Protein AF-A0A6A6H9D7-F1 (afdb_monomer_lite)

InterPro domains:
  IPR007858 Dpy-30 motif [PF05186] (43-81)
  IPR049629 DPY30/SDC1, dimerization/docking domain [cd22965] (44-84)

pLDDT: mean 76.57, std 20.03, range [40.12, 98.0]

Organism: Viridothelium virens (NCBI:txid1048519)

Radius of gyration: 25.79 Å; chains: 1; bounding box: 48×60×54 Å

Foldseek 3Di:
DDDDDDDDDDDDDDDDPPDDDPPDPDDDDDDDPPDPQDPQHDPVSVVCVVPPVVQLVVLVVVCVVPVDPCSVVSSVVSVVVVVCVVVVD

Secondary structure (DSSP, 8-state):
------------PPP----------------PPPPS--TT-SHHHHHHHHHTHHHHHHHHHHHHHH--SSHHHHHHHHHHHHHHHHHT-

Structure (mmCIF, N/CA/C/O backbone):
data_AF-A0A6A6H9D7-F1
#
_entry.id   AF-A0A6A6H9D7-F1
#
loop_
_atom_site.group_PDB
_atom_site.id
_atom_site.type_symbol
_atom_site.label_atom_id
_atom_site.label_alt_id
_atom_site.label_comp_id
_atom_site.label_asym_id
_atom_site.label_entity_id
_atom_site.label_seq_id
_atom_site.pdbx_PDB_ins_code
_atom_site.Cartn_x
_atom_site.Cartn_y
_atom_site.Cartn_z
_atom_site.occupancy
_atom_site.B_iso_or_equiv
_atom_site.auth_seq_id
_atom_site.auth_comp_id
_atom_site.auth_asym_id
_atom_site.auth_atom_id
_atom_site.pdbx_PDB_model_num
ATOM 1 N N . MET A 1 1 ? -33.440 -44.040 -32.313 1.00 40.12 1 MET A N 1
ATOM 2 C CA . MET A 1 1 ? -32.091 -44.290 -32.868 1.00 40.12 1 MET A CA 1
ATOM 3 C C . MET A 1 1 ? -32.021 -43.490 -34.171 1.00 40.12 1 MET A C 1
ATOM 5 O O . MET A 1 1 ? -32.733 -43.844 -35.091 1.00 40.12 1 MET A O 1
ATOM 9 N N . VAL A 1 2 ? -31.660 -42.206 -34.084 1.00 43.81 2 VAL A N 1
ATOM 10 C CA . VAL A 1 2 ? -30.385 -41.585 -34.527 1.00 43.81 2 VAL A CA 1
ATOM 11 C C . VAL A 1 2 ? -30.265 -41.378 -36.050 1.00 43.81 2 VAL A C 1
ATOM 13 O O . VAL A 1 2 ? -30.178 -42.354 -36.781 1.00 43.81 2 VAL A O 1
ATOM 16 N N . ALA A 1 3 ? -30.260 -40.105 -36.492 1.00 46.94 3 ALA A N 1
ATOM 17 C CA . ALA A 1 3 ? -29.248 -39.455 -37.357 1.00 46.94 3 ALA A CA 1
ATOM 18 C C . ALA A 1 3 ? -29.771 -38.131 -37.992 1.00 46.94 3 ALA A C 1
ATOM 20 O O . ALA A 1 3 ? -30.840 -38.107 -38.591 1.00 46.94 3 ALA A O 1
ATOM 21 N N . SER A 1 4 ? -28.997 -37.049 -37.810 1.00 47.78 4 SER A N 1
ATOM 22 C CA . SER A 1 4 ? -29.137 -35.629 -38.240 1.00 47.78 4 SER A CA 1
ATOM 23 C C . SER A 1 4 ? -28.888 -35.401 -39.764 1.00 47.78 4 SER A C 1
ATOM 25 O O . SER A 1 4 ? -28.840 -36.408 -40.466 1.00 47.78 4 SER A O 1
ATOM 27 N N . PRO A 1 5 ? -28.567 -34.188 -40.321 1.00 51.22 5 PRO A N 1
ATOM 28 C CA . PRO A 1 5 ? -28.614 -32.777 -39.848 1.00 51.22 5 PRO A CA 1
ATOM 29 C C . PRO A 1 5 ? -29.093 -31.709 -40.898 1.00 51.22 5 PRO A C 1
ATOM 31 O O . PRO A 1 5 ? -29.300 -32.008 -42.067 1.00 51.22 5 PRO A O 1
ATOM 34 N N . ALA A 1 6 ? -29.116 -30.438 -40.445 1.00 47.72 6 ALA A N 1
ATOM 35 C CA . ALA A 1 6 ? -28.881 -29.161 -41.163 1.00 47.72 6 ALA A CA 1
ATOM 36 C C . ALA A 1 6 ? -30.083 -28.271 -41.563 1.00 47.72 6 ALA A C 1
ATOM 38 O O . ALA A 1 6 ? -30.851 -28.589 -42.465 1.00 47.72 6 ALA A O 1
ATOM 39 N N . PRO A 1 7 ? -30.117 -27.044 -41.010 1.00 54.94 7 PRO A N 1
ATOM 40 C CA . PRO A 1 7 ? -30.442 -25.845 -41.772 1.00 54.94 7 PRO A CA 1
ATOM 41 C C . PRO A 1 7 ? -29.218 -24.920 -41.886 1.00 54.94 7 PRO A C 1
ATOM 43 O O . PRO A 1 7 ? -28.527 -24.634 -40.908 1.00 54.94 7 PRO A O 1
ATOM 46 N N . SER A 1 8 ? -28.953 -24.443 -43.101 1.00 54.38 8 SER A N 1
ATOM 47 C CA . SER A 1 8 ? -27.961 -23.410 -43.400 1.00 54.38 8 SER A CA 1
ATOM 48 C C . SER A 1 8 ? -28.417 -22.046 -42.872 1.00 54.38 8 SER A C 1
ATOM 50 O O . SER A 1 8 ? -29.530 -21.617 -43.168 1.00 54.38 8 SER A O 1
ATOM 52 N N . GLN A 1 9 ? -27.538 -21.316 -42.181 1.00 61.19 9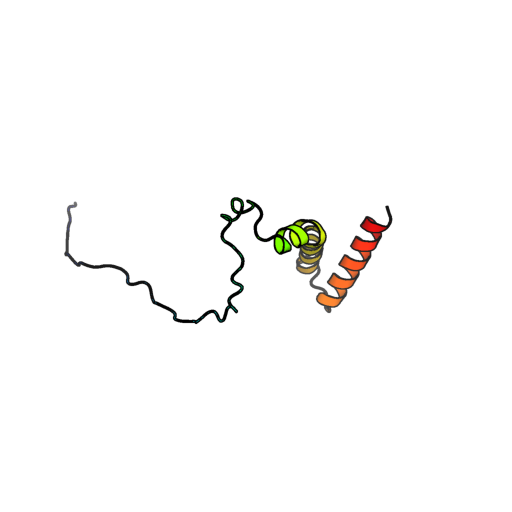 GLN A N 1
ATOM 53 C CA . GLN A 1 9 ? -27.619 -19.855 -42.130 1.00 61.19 9 GLN A CA 1
ATOM 54 C C . GLN A 1 9 ? -26.205 -19.233 -42.137 1.00 61.19 9 GLN A C 1
ATOM 56 O O . GLN A 1 9 ? -25.349 -19.671 -41.366 1.00 61.19 9 GLN A O 1
ATOM 61 N N . PRO A 1 10 ? -25.933 -18.269 -43.038 1.00 48.53 10 PRO A N 1
ATOM 62 C CA . PRO A 1 10 ? -24.626 -17.637 -43.213 1.00 48.53 10 PRO A CA 1
ATOM 63 C C . PRO A 1 10 ? -24.433 -16.400 -42.315 1.00 48.53 10 PRO A C 1
ATOM 65 O O . PRO A 1 10 ? -25.386 -15.686 -42.027 1.00 48.53 10 PRO A O 1
ATOM 68 N N . GLY A 1 11 ? -23.172 -16.083 -41.996 1.00 43.16 11 GLY A N 1
ATOM 69 C CA . GLY A 1 11 ? -22.714 -14.694 -41.831 1.00 43.16 11 GLY A CA 1
ATOM 70 C C . GLY A 1 11 ? -22.585 -14.128 -40.409 1.00 43.16 11 GLY A C 1
ATOM 71 O O . GLY A 1 11 ? -23.486 -13.463 -39.926 1.00 43.16 11 GLY A O 1
ATOM 72 N N . GLY A 1 12 ? -21.400 -14.315 -39.811 1.00 50.09 12 GLY A N 1
ATOM 73 C CA . GLY A 1 12 ? -20.584 -13.286 -39.131 1.00 50.09 12 GLY A CA 1
ATOM 74 C 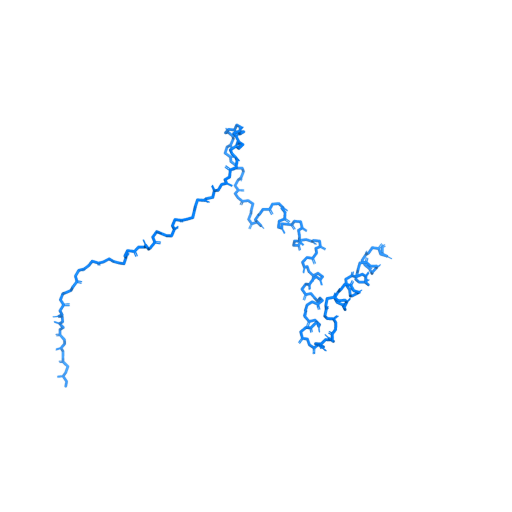C . GLY A 1 12 ? -21.143 -12.482 -37.935 1.00 50.09 12 GLY A C 1
ATOM 75 O O . GLY A 1 12 ? -22.051 -11.673 -38.109 1.00 50.09 12 GLY A O 1
ATOM 76 N N . PRO A 1 13 ? -20.510 -12.535 -36.743 1.00 56.94 13 PRO A N 1
ATOM 77 C CA . PRO A 1 13 ? -20.735 -11.530 -35.710 1.00 56.94 13 PRO A CA 1
ATOM 78 C C . PRO A 1 13 ? -20.004 -10.227 -36.075 1.00 56.94 13 PRO A C 1
ATOM 80 O O . PRO A 1 13 ? -18.777 -10.182 -36.154 1.00 56.94 13 PRO A O 1
ATOM 83 N N . ALA A 1 14 ? -20.764 -9.153 -36.289 1.00 55.81 14 ALA A N 1
ATOM 84 C CA . ALA A 1 14 ? -20.238 -7.798 -36.419 1.00 55.81 14 ALA A CA 1
ATOM 85 C C . ALA A 1 14 ? -19.701 -7.295 -35.060 1.00 55.81 14 ALA A C 1
ATOM 87 O O . ALA A 1 14 ? -20.452 -7.296 -34.078 1.00 55.81 14 ALA A O 1
ATOM 88 N N . PRO A 1 15 ? -18.444 -6.823 -34.958 1.00 59.16 15 PRO A N 1
ATOM 89 C CA . PRO A 1 15 ? -17.993 -6.104 -33.776 1.00 59.16 15 PRO A CA 1
ATOM 90 C C . PRO A 1 15 ? -18.628 -4.709 -33.754 1.00 59.16 15 PRO A C 1
ATOM 92 O O . PRO A 1 15 ? -18.498 -3.919 -34.688 1.00 59.16 15 PRO A O 1
ATOM 95 N N . ARG A 1 16 ? -19.332 -4.407 -32.661 1.00 52.25 16 ARG A N 1
ATOM 96 C CA . ARG A 1 16 ? -19.883 -3.082 -32.367 1.00 52.25 16 ARG A CA 1
ATOM 97 C C . ARG A 1 16 ? -18.741 -2.068 -32.257 1.00 52.25 16 ARG A C 1
ATOM 99 O O . ARG A 1 16 ? -17.967 -2.102 -31.305 1.00 52.25 16 ARG A O 1
ATOM 106 N N . THR A 1 17 ? -18.658 -1.147 -33.210 1.00 52.06 17 THR A N 1
ATOM 107 C CA . THR A 1 17 ? -17.802 0.040 -33.139 1.00 52.06 17 THR A CA 1
ATOM 108 C C . THR A 1 17 ? -18.367 1.008 -32.098 1.00 52.06 17 THR A C 1
ATOM 110 O O . THR A 1 17 ? -19.237 1.822 -32.405 1.00 52.06 17 THR A O 1
ATOM 113 N N . SER A 1 18 ? -17.897 0.916 -30.853 1.00 62.09 18 SER A N 1
ATOM 114 C CA . SER A 1 18 ? -18.091 1.986 -29.872 1.00 62.09 18 SER A CA 1
ATOM 115 C C . SER A 1 18 ? -17.074 3.085 -30.177 1.00 62.09 18 SER A C 1
ATOM 117 O O . SER A 1 18 ? -15.885 2.938 -29.905 1.00 62.09 18 SER A O 1
ATOM 119 N N . SER A 1 19 ? -17.537 4.153 -30.821 1.00 54.44 19 SER A N 1
ATOM 120 C CA . SER A 1 19 ? -16.741 5.346 -31.101 1.00 54.44 19 SER A CA 1
ATOM 121 C C . SER A 1 19 ? -16.631 6.190 -29.830 1.00 54.44 19 SER A C 1
ATOM 123 O O . SER A 1 19 ? -17.563 6.901 -29.469 1.00 54.44 19 SER A O 1
ATOM 125 N N . ASN A 1 20 ? -15.488 6.109 -29.153 1.00 60.47 20 ASN A N 1
ATOM 126 C CA . ASN A 1 20 ? -15.009 7.162 -28.261 1.00 60.47 20 ASN A CA 1
ATOM 127 C C . ASN A 1 20 ? -13.677 7.660 -28.841 1.00 60.47 20 ASN A C 1
ATOM 129 O O . ASN A 1 20 ? -12.773 6.840 -29.015 1.00 60.47 20 ASN A O 1
ATOM 133 N N . PRO A 1 21 ? -13.515 8.957 -29.156 1.00 53.91 21 PRO A N 1
ATOM 134 C CA . PRO A 1 21 ? -12.224 9.478 -29.585 1.00 53.91 21 PRO A CA 1
ATOM 135 C C . PRO A 1 21 ? -11.284 9.591 -28.373 1.00 53.91 21 PRO A C 1
ATOM 137 O O . PRO A 1 21 ? -11.648 10.244 -27.391 1.00 53.91 21 PRO A O 1
ATOM 140 N N . PRO A 1 22 ? -10.071 9.014 -28.400 1.00 56.91 22 PRO A N 1
ATOM 141 C CA . PRO A 1 22 ? -9.030 9.418 -27.471 1.00 56.91 22 PRO A CA 1
ATOM 142 C C . PRO A 1 22 ? -8.437 10.746 -27.955 1.00 56.91 22 PRO A C 1
ATOM 144 O O . PRO A 1 22 ? -7.718 10.807 -28.951 1.00 56.91 22 PRO A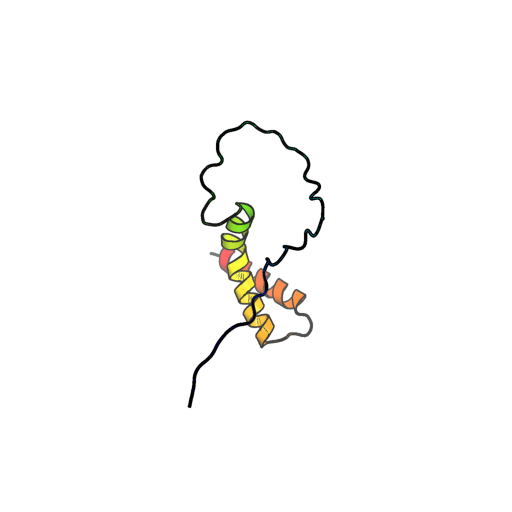 O 1
ATOM 147 N N . THR A 1 23 ? -8.726 11.832 -27.245 1.00 53.66 23 THR A N 1
ATOM 148 C CA . THR A 1 23 ? -7.942 13.067 -27.322 1.00 53.66 23 THR A CA 1
ATOM 149 C C . THR A 1 23 ? -6.571 12.795 -26.701 1.00 53.66 23 THR A C 1
ATOM 151 O O . THR A 1 23 ? -6.386 12.915 -25.494 1.00 53.66 23 THR A O 1
ATOM 154 N N . THR A 1 24 ? -5.595 12.398 -27.514 1.00 62.22 24 THR A N 1
ATOM 155 C CA . THR A 1 24 ? -4.177 12.407 -27.126 1.00 62.22 24 THR A CA 1
ATOM 156 C C . THR A 1 24 ? -3.482 13.577 -27.820 1.00 62.22 24 THR A C 1
ATOM 158 O O . THR A 1 24 ? -3.505 13.621 -29.053 1.00 62.22 24 THR A O 1
ATOM 161 N N . PRO A 1 25 ? -2.854 14.523 -27.094 1.00 51.94 25 PRO A N 1
ATOM 162 C CA . PRO A 1 25 ? -2.007 15.520 -27.728 1.00 51.94 25 PRO A CA 1
ATOM 163 C C . PRO A 1 25 ? -0.791 14.822 -28.347 1.00 51.94 25 PRO A C 1
ATOM 165 O O . PRO A 1 25 ? -0.059 14.080 -27.694 1.00 51.94 25 PRO A O 1
ATOM 168 N N . SER A 1 26 ? -0.626 15.054 -29.645 1.00 52.53 26 SER A N 1
ATOM 169 C CA . SER A 1 26 ? 0.475 14.586 -30.476 1.00 52.53 26 SER A CA 1
ATOM 170 C C . SER A 1 26 ? 1.809 15.139 -29.968 1.00 52.53 26 SER A C 1
ATOM 172 O O . SER A 1 26 ? 2.127 16.302 -30.207 1.00 52.53 26 SER A O 1
ATOM 174 N N . ALA A 1 27 ? 2.613 14.302 -29.313 1.00 55.09 27 ALA A N 1
ATOM 175 C CA . ALA A 1 27 ? 4.042 14.540 -29.147 1.00 55.09 27 ALA A CA 1
ATOM 176 C C . ALA A 1 27 ? 4.785 13.740 -30.225 1.00 55.09 27 ALA A C 1
ATOM 178 O O . ALA A 1 27 ? 5.103 12.565 -30.052 1.00 55.09 27 ALA A O 1
ATOM 179 N N . ALA A 1 28 ? 5.024 14.378 -31.371 1.00 59.06 28 ALA A N 1
ATOM 180 C CA . ALA A 1 28 ? 5.958 13.869 -32.362 1.00 59.06 28 ALA A CA 1
ATOM 181 C C . ALA A 1 28 ? 7.372 13.960 -31.769 1.00 59.06 28 ALA A C 1
ATOM 183 O O . ALA A 1 28 ? 7.924 15.045 -31.607 1.00 59.06 28 ALA A O 1
ATOM 184 N N . THR A 1 29 ? 7.952 12.825 -31.396 1.00 56.41 29 THR A N 1
ATOM 185 C CA . THR A 1 29 ? 9.381 12.697 -31.097 1.00 56.41 29 THR A CA 1
ATOM 186 C C . THR A 1 29 ? 9.906 11.494 -31.866 1.00 56.41 29 THR A C 1
ATOM 188 O O . THR A 1 29 ? 9.254 10.457 -31.941 1.00 56.41 29 THR A O 1
ATOM 191 N N . SER A 1 30 ? 11.042 11.718 -32.517 1.00 56.38 30 SER A N 1
ATOM 192 C CA . SER A 1 30 ? 11.729 10.904 -33.514 1.00 56.38 30 SER A CA 1
ATOM 193 C C . SER A 1 30 ? 11.578 9.382 -33.403 1.00 56.38 30 SER A C 1
ATOM 195 O O . SER A 1 30 ? 11.746 8.784 -32.343 1.00 56.38 30 SER A O 1
ATOM 197 N N . LEU A 1 31 ? 11.350 8.771 -34.569 1.00 59.34 31 LEU A N 1
ATOM 198 C CA . LEU A 1 31 ? 11.318 7.335 -34.840 1.00 59.34 31 LEU A CA 1
ATOM 199 C C . LEU A 1 31 ? 12.670 6.665 -34.528 1.00 59.34 31 LEU A C 1
ATOM 201 O O . LEU A 1 31 ? 13.495 6.462 -35.415 1.00 59.34 31 LEU A O 1
ATOM 205 N N . ALA A 1 32 ? 12.876 6.273 -33.275 1.00 65.31 32 ALA A N 1
ATOM 206 C CA . ALA A 1 32 ? 13.580 5.034 -32.966 1.00 65.31 32 ALA A CA 1
ATOM 207 C C . ALA A 1 32 ? 12.506 3.975 -32.662 1.00 65.31 32 ALA A C 1
ATOM 209 O O . ALA A 1 32 ? 11.534 4.307 -31.975 1.00 65.31 32 ALA A O 1
ATOM 210 N N . PRO A 1 33 ? 12.614 2.731 -33.171 1.00 66.06 33 PRO A N 1
ATOM 211 C CA . PRO A 1 33 ? 11.701 1.674 -32.756 1.00 66.06 33 PRO A CA 1
ATOM 212 C C . PRO A 1 33 ? 11.744 1.596 -31.223 1.00 66.06 33 PRO A C 1
ATOM 214 O O . PRO A 1 33 ? 12.846 1.558 -30.664 1.00 66.06 33 PRO A O 1
ATOM 217 N N . PRO A 1 34 ? 10.588 1.641 -30.531 1.00 65.69 34 PRO A N 1
ATOM 218 C CA . PRO A 1 34 ? 10.586 1.551 -29.084 1.00 65.69 34 PRO A CA 1
ATOM 219 C C . PRO A 1 34 ? 11.317 0.259 -28.699 1.00 65.69 34 PRO A C 1
ATOM 221 O O . PRO A 1 34 ? 11.056 -0.782 -29.318 1.00 65.69 34 PRO A O 1
ATOM 224 N N . PRO A 1 35 ? 12.254 0.304 -27.731 1.00 66.50 35 PRO A N 1
ATOM 225 C CA . PRO A 1 35 ? 12.842 -0.915 -27.197 1.00 66.50 35 PRO A CA 1
ATOM 226 C C . PRO A 1 35 ? 11.689 -1.842 -26.819 1.00 66.50 35 PRO A C 1
ATOM 228 O O . PRO A 1 35 ? 10.659 -1.366 -26.330 1.00 66.50 35 PRO A O 1
ATOM 231 N N . ALA A 1 36 ? 11.837 -3.128 -27.154 1.00 67.19 36 ALA A N 1
ATOM 232 C CA . ALA A 1 36 ? 10.801 -4.146 -27.012 1.00 67.19 36 ALA A CA 1
ATOM 233 C C . ALA A 1 36 ? 9.972 -3.920 -25.737 1.00 67.19 36 ALA A C 1
ATOM 235 O O . ALA A 1 36 ? 10.567 -3.602 -24.702 1.00 67.19 36 ALA A O 1
ATOM 236 N N . PRO A 1 37 ? 8.631 -4.048 -25.797 1.00 62.00 37 PRO A N 1
ATOM 237 C CA . PRO A 1 37 ? 7.762 -3.722 -24.676 1.00 62.00 37 PRO A CA 1
ATOM 238 C C . PRO A 1 37 ? 8.306 -4.396 -23.424 1.00 62.00 37 PRO A C 1
ATOM 240 O O . PRO A 1 37 ? 8.390 -5.624 -23.368 1.00 62.00 37 PRO A O 1
ATOM 243 N N . SER A 1 38 ? 8.735 -3.584 -22.453 1.00 61.16 38 SER A N 1
ATOM 244 C CA . SER A 1 38 ? 9.250 -4.089 -21.189 1.00 61.16 38 SER A CA 1
ATOM 245 C C . SER A 1 38 ? 8.232 -5.098 -20.662 1.00 61.16 38 SER A C 1
ATOM 247 O O . SER A 1 38 ? 7.065 -4.725 -20.495 1.00 61.16 38 SER A O 1
ATOM 249 N N . PRO A 1 39 ? 8.618 -6.359 -20.394 1.00 68.50 39 PRO A N 1
ATOM 250 C CA . PRO A 1 39 ? 7.662 -7.420 -20.062 1.00 68.50 39 PRO A CA 1
ATOM 251 C C . PRO A 1 39 ? 6.791 -7.095 -18.833 1.00 68.50 39 PRO A C 1
ATOM 253 O O . PRO A 1 39 ? 5.751 -7.709 -18.620 1.00 68.50 39 PRO A O 1
ATOM 256 N N . HIS A 1 40 ? 7.187 -6.089 -18.047 1.00 67.94 40 HIS A N 1
ATOM 257 C CA . HIS A 1 40 ? 6.554 -5.658 -16.806 1.00 67.94 40 HIS A CA 1
ATOM 258 C C . HIS A 1 40 ? 5.564 -4.472 -16.952 1.00 67.94 40 HIS A C 1
ATOM 260 O O . HIS A 1 40 ? 4.927 -4.083 -15.968 1.00 67.94 40 HIS A O 1
ATOM 266 N N . GLY A 1 41 ? 5.343 -3.941 -18.163 1.00 84.38 41 GLY A N 1
ATOM 267 C CA . GLY A 1 41 ? 4.401 -2.840 -18.432 1.00 84.38 41 GLY A CA 1
ATOM 268 C C . GLY A 1 41 ? 5.036 -1.442 -18.397 1.00 84.38 41 GLY A C 1
ATOM 269 O O . GLY A 1 41 ? 6.247 -1.301 -18.553 1.00 84.38 41 GLY A O 1
ATOM 270 N N . SER A 1 42 ? 4.211 -0.395 -18.233 1.00 89.38 42 SER A N 1
ATOM 271 C CA . SER A 1 42 ? 4.681 1.002 -18.204 1.00 89.38 42 SER A CA 1
ATOM 272 C C . SER A 1 42 ? 5.630 1.260 -17.021 1.00 89.38 42 SER A C 1
ATOM 274 O O . SER A 1 42 ? 5.449 0.660 -15.957 1.00 89.38 42 SER A O 1
ATOM 276 N N . PRO A 1 43 ? 6.613 2.174 -17.151 1.00 90.38 43 PRO A N 1
ATOM 277 C CA . PRO A 1 43 ? 7.571 2.467 -16.079 1.00 90.38 43 PRO A CA 1
ATOM 278 C C . PRO A 1 43 ? 6.884 2.890 -14.772 1.00 90.38 43 PRO A C 1
ATOM 280 O O . PRO A 1 43 ? 7.300 2.478 -13.692 1.00 90.38 43 PRO A O 1
ATOM 283 N N . THR A 1 44 ? 5.771 3.624 -14.859 1.00 92.69 44 THR A N 1
ATOM 284 C CA . THR A 1 44 ? 4.947 3.984 -13.697 1.00 92.69 44 THR A CA 1
ATOM 285 C C . THR A 1 44 ? 4.419 2.752 -12.965 1.00 92.69 44 THR A C 1
ATOM 287 O O . THR A 1 44 ? 4.508 2.680 -11.743 1.00 92.69 44 THR A O 1
ATOM 290 N N . ARG A 1 45 ? 3.898 1.753 -13.689 1.00 93.56 45 ARG A N 1
ATOM 291 C CA . ARG A 1 45 ? 3.384 0.521 -13.076 1.00 93.56 45 ARG A CA 1
ATOM 292 C C . ARG A 1 45 ? 4.493 -0.266 -12.392 1.00 93.56 45 ARG A C 1
ATOM 294 O O . ARG A 1 45 ? 4.268 -0.800 -11.314 1.00 93.56 45 ARG A O 1
ATOM 301 N N . VAL A 1 46 ? 5.672 -0.331 -13.008 1.00 93.06 46 VAL A N 1
ATOM 302 C CA . VAL A 1 46 ? 6.838 -0.999 -12.417 1.00 93.06 46 VAL A CA 1
ATOM 303 C C . VAL A 1 46 ? 7.197 -0.351 -11.082 1.00 93.06 46 VAL A C 1
ATOM 305 O O . VAL A 1 46 ? 7.295 -1.059 -10.085 1.00 93.06 46 VAL A O 1
ATOM 308 N N . TYR A 1 47 ? 7.290 0.981 -11.040 1.00 94.25 47 TYR A N 1
ATOM 309 C CA . TYR A 1 47 ? 7.569 1.714 -9.805 1.00 94.25 47 TYR A CA 1
ATOM 310 C C . TYR A 1 47 ? 6.522 1.434 -8.717 1.00 94.25 47 TYR A C 1
ATOM 312 O O . TYR A 1 47 ? 6.880 1.103 -7.588 1.00 94.25 47 TYR A O 1
ATOM 320 N N . LEU A 1 48 ? 5.231 1.499 -9.056 1.00 95.38 48 LEU A N 1
ATOM 321 C CA . LEU A 1 48 ? 4.155 1.221 -8.099 1.00 95.38 48 LEU A CA 1
ATOM 322 C C . LEU A 1 48 ? 4.225 -0.212 -7.564 1.00 95.38 48 LEU A C 1
ATOM 324 O O . LEU A 1 48 ? 4.180 -0.414 -6.351 1.00 95.38 48 LEU A O 1
ATOM 328 N N . ASN A 1 49 ? 4.403 -1.186 -8.459 1.00 94.25 49 ASN A N 1
ATOM 329 C CA . ASN A 1 49 ? 4.483 -2.599 -8.104 1.00 94.25 49 ASN A CA 1
ATOM 330 C C . ASN A 1 49 ? 5.688 -2.924 -7.216 1.00 94.25 49 ASN A C 1
ATOM 332 O O . ASN A 1 49 ? 5.601 -3.837 -6.403 1.00 94.25 49 ASN A O 1
ATOM 336 N N . GLN A 1 50 ? 6.799 -2.204 -7.380 1.00 93.19 50 GLN A N 1
ATOM 337 C CA . GLN A 1 50 ? 8.013 -2.406 -6.592 1.00 93.19 50 GLN A CA 1
ATOM 338 C C . GLN A 1 50 ? 7.948 -1.744 -5.214 1.00 93.19 50 GLN A C 1
ATOM 340 O O . GLN A 1 50 ? 8.473 -2.309 -4.264 1.00 93.19 50 GLN A O 1
ATOM 345 N N . ASN A 1 51 ? 7.322 -0.568 -5.103 1.00 93.50 51 ASN A N 1
ATOM 346 C CA . ASN A 1 51 ? 7.429 0.259 -3.896 1.00 93.50 51 ASN A CA 1
ATOM 347 C C . ASN A 1 51 ? 6.165 0.260 -3.029 1.00 93.50 51 ASN A C 1
ATOM 349 O O . ASN A 1 51 ? 6.263 0.357 -1.815 1.00 93.50 51 ASN A O 1
ATOM 353 N N . VAL A 1 52 ? 4.969 0.193 -3.624 1.00 95.12 52 VAL A N 1
ATOM 354 C CA . VAL A 1 52 ? 3.715 0.477 -2.895 1.00 95.12 52 VAL A CA 1
ATOM 355 C C . VAL A 1 52 ? 2.756 -0.705 -2.918 1.00 95.12 52 VAL A C 1
ATOM 357 O O . VAL A 1 52 ? 2.165 -1.054 -1.898 1.00 95.12 52 VAL A O 1
ATOM 360 N N . THR A 1 53 ? 2.596 -1.348 -4.074 1.00 96.12 53 THR A N 1
ATOM 361 C CA . THR A 1 53 ? 1.643 -2.445 -4.264 1.00 96.12 53 THR A CA 1
ATOM 362 C C . THR A 1 53 ? 1.780 -3.598 -3.263 1.00 96.12 53 THR A C 1
ATOM 364 O O . THR A 1 53 ? 0.730 -4.024 -2.784 1.00 96.12 53 THR A O 1
ATOM 367 N N . PRO A 1 54 ? 2.975 -4.116 -2.898 1.00 95.75 54 PRO A N 1
ATOM 368 C CA . PRO A 1 54 ? 3.052 -5.228 -1.946 1.00 95.75 54 PRO A CA 1
ATOM 369 C C . PRO A 1 54 ? 2.452 -4.860 -0.583 1.00 95.75 54 PRO A C 1
ATOM 371 O O . PRO A 1 54 ? 1.660 -5.624 -0.033 1.00 95.75 54 PRO A O 1
ATOM 374 N N . HIS A 1 55 ? 2.750 -3.662 -0.081 1.00 96.25 55 HIS A N 1
ATOM 375 C CA . HIS A 1 55 ? 2.260 -3.177 1.212 1.00 96.25 55 HIS A CA 1
ATOM 376 C C . HIS A 1 55 ? 0.771 -2.829 1.159 1.00 96.25 55 HIS A C 1
ATOM 378 O O . HIS A 1 55 ? 0.020 -3.116 2.091 1.00 96.25 55 HIS A O 1
ATOM 384 N N . LEU A 1 56 ? 0.318 -2.265 0.037 1.00 97.06 56 LEU A N 1
ATOM 385 C CA . LEU A 1 56 ? -1.089 -1.949 -0.169 1.00 97.06 56 LEU A CA 1
ATOM 386 C C . LEU A 1 56 ? -1.954 -3.214 -0.186 1.00 97.06 56 LEU A C 1
ATOM 388 O O . LEU A 1 56 ? -2.997 -3.248 0.460 1.00 97.06 56 LEU A O 1
ATOM 392 N N . LEU A 1 57 ? -1.520 -4.263 -0.892 1.00 97.62 57 LEU A N 1
ATOM 393 C CA . LEU A 1 57 ? -2.248 -5.533 -0.941 1.00 97.62 57 LEU A CA 1
ATOM 394 C C . LEU A 1 57 ? -2.328 -6.200 0.434 1.00 97.62 57 LEU A C 1
ATOM 396 O O . LEU A 1 57 ? -3.360 -6.775 0.778 1.00 97.62 57 LEU A O 1
ATOM 400 N N . GLU A 1 58 ? -1.270 -6.098 1.233 1.00 96.50 58 GLU A N 1
ATOM 401 C CA . GLU A 1 58 ? -1.268 -6.602 2.601 1.00 96.50 58 GLU A CA 1
ATOM 402 C C . GLU A 1 58 ? -2.256 -5.841 3.498 1.00 96.50 58 GLU A C 1
ATOM 404 O O . GLU A 1 58 ? -3.077 -6.457 4.178 1.00 96.50 58 GLU A O 1
ATOM 409 N N . GLY A 1 59 ? -2.248 -4.507 3.445 1.00 96.62 59 GLY A N 1
ATOM 410 C CA . GLY A 1 59 ? -3.190 -3.685 4.205 1.00 96.62 59 GLY A CA 1
ATOM 411 C C . GLY A 1 59 ? -4.642 -3.950 3.810 1.00 96.62 59 GLY A C 1
ATOM 412 O O . GLY A 1 59 ? -5.504 -4.118 4.670 1.00 96.62 59 GLY A O 1
ATOM 413 N N . VAL A 1 60 ? -4.917 -4.073 2.508 1.00 97.38 60 VAL A N 1
ATOM 414 C CA . VAL A 1 60 ? -6.261 -4.385 1.995 1.00 97.38 60 VAL A CA 1
ATOM 415 C C . VAL A 1 60 ? -6.713 -5.791 2.405 1.00 97.38 60 VAL A C 1
ATOM 417 O O . VAL A 1 60 ? -7.897 -5.991 2.676 1.00 97.38 60 VAL A O 1
ATOM 420 N N . LYS A 1 61 ? -5.794 -6.758 2.525 1.00 97.06 61 LYS A N 1
ATOM 421 C CA . LYS A 1 61 ? -6.113 -8.094 3.047 1.00 97.06 61 LYS A CA 1
ATOM 422 C C . LYS A 1 61 ? -6.642 -8.023 4.480 1.00 97.06 61 LYS A C 1
ATOM 424 O O . LYS A 1 61 ? -7.652 -8.651 4.775 1.00 97.06 61 LYS A O 1
ATOM 429 N N . TYR A 1 62 ? -5.990 -7.261 5.358 1.00 96.75 62 TYR A N 1
ATOM 430 C CA . TYR A 1 62 ? -6.473 -7.061 6.729 1.00 96.75 62 TYR A CA 1
ATOM 431 C C . TYR A 1 62 ? -7.771 -6.258 6.773 1.00 96.75 62 TYR A C 1
ATOM 433 O O . TYR A 1 62 ? -8.669 -6.581 7.548 1.00 96.75 62 TYR A O 1
ATOM 441 N N . LEU A 1 63 ? -7.897 -5.260 5.899 1.00 96.81 63 LEU A N 1
ATOM 442 C CA . LEU A 1 63 ? -9.093 -4.437 5.795 1.00 96.81 63 LEU A CA 1
ATOM 443 C C . LEU A 1 63 ? -10.345 -5.269 5.491 1.00 96.81 63 LEU A C 1
ATOM 445 O O . LEU A 1 63 ? -11.382 -5.052 6.110 1.00 96.81 63 LEU A O 1
ATOM 449 N N . ALA A 1 64 ? -10.228 -6.245 4.587 1.00 95.81 64 ALA A N 1
ATOM 450 C CA . ALA A 1 64 ? -11.317 -7.150 4.225 1.00 95.81 64 ALA A CA 1
ATOM 451 C C . ALA A 1 64 ? -11.716 -8.125 5.348 1.00 95.81 64 ALA A C 1
ATOM 453 O O . ALA A 1 64 ? -12.814 -8.666 5.315 1.00 95.81 64 ALA A O 1
ATOM 454 N N . VAL A 1 65 ? -10.830 -8.379 6.319 1.00 97.06 65 VAL A N 1
ATOM 455 C CA . VAL A 1 65 ? -11.096 -9.290 7.446 1.00 97.06 65 VAL A CA 1
ATOM 456 C C . VAL A 1 65 ? -11.680 -8.543 8.641 1.00 97.06 65 VAL A C 1
ATOM 458 O O . VAL A 1 65 ? -12.594 -9.044 9.286 1.00 97.06 65 VAL A O 1
ATOM 461 N N . TYR A 1 66 ? -11.135 -7.369 8.961 1.00 95.75 66 TYR A N 1
ATOM 462 C CA . TYR A 1 66 ? -11.531 -6.617 10.153 1.00 95.75 66 TYR A CA 1
ATOM 463 C C . TYR A 1 66 ? -12.700 -5.663 9.922 1.00 95.75 66 TYR A C 1
ATOM 4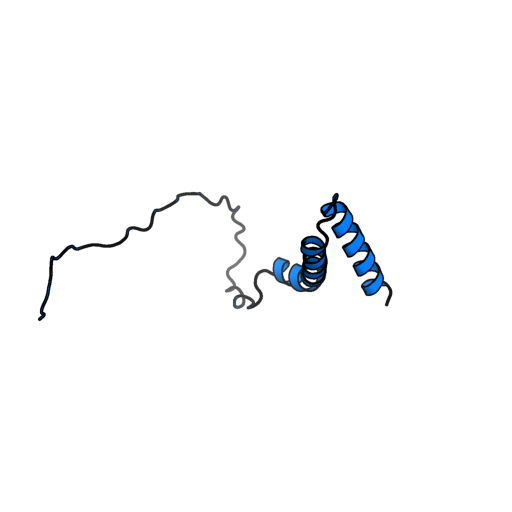65 O O . TYR A 1 66 ? -13.282 -5.214 10.905 1.00 95.75 66 TYR A O 1
ATOM 473 N N . GLU A 1 67 ? -12.993 -5.322 8.662 1.00 96.62 67 GLU A N 1
ATOM 474 C CA . GLU A 1 67 ? -14.052 -4.390 8.248 1.00 96.62 67 GLU A CA 1
ATOM 475 C C . GLU A 1 67 ? -14.237 -3.202 9.218 1.00 96.62 67 GLU A C 1
ATOM 477 O O . GLU A 1 67 ? -15.316 -2.995 9.778 1.00 96.62 67 GLU A O 1
ATOM 482 N N . PRO A 1 68 ? -13.173 -2.418 9.478 1.00 96.88 68 PRO A N 1
ATOM 483 C CA . PRO A 1 68 ? -13.239 -1.344 10.458 1.00 96.88 68 PRO A CA 1
ATOM 484 C C . PRO A 1 68 ? -14.196 -0.238 9.998 1.00 96.88 68 PRO A C 1
ATOM 486 O O . PRO A 1 68 ? -14.294 0.064 8.811 1.00 96.88 68 PRO A O 1
ATOM 489 N N . GLU A 1 69 ? -14.816 0.460 10.954 1.00 97.56 69 GLU A N 1
ATOM 490 C CA . GLU A 1 69 ? -15.795 1.532 10.692 1.00 97.56 69 GLU A CA 1
ATOM 491 C C . GLU A 1 69 ? -15.241 2.663 9.802 1.00 97.56 69 GLU A C 1
ATOM 493 O O . GLU A 1 69 ? -15.970 3.297 9.040 1.00 97.56 69 GLU A O 1
ATOM 498 N N . LYS A 1 70 ? -13.926 2.916 9.874 1.00 97.94 70 LYS A N 1
ATOM 499 C CA . LYS A 1 70 ? -13.224 3.947 9.089 1.00 97.94 70 LYS A CA 1
ATOM 500 C C . LYS A 1 70 ? -12.108 3.319 8.246 1.00 97.94 70 LYS A C 1
ATOM 502 O O . LYS A 1 70 ? -10.931 3.484 8.582 1.00 97.94 70 LYS A O 1
ATOM 507 N N . PRO A 1 71 ? -12.443 2.641 7.135 1.00 97.06 71 PRO A N 1
ATOM 508 C CA . PRO A 1 71 ? -11.507 1.778 6.418 1.00 97.06 71 PRO A CA 1
ATOM 509 C C . PRO A 1 71 ? -10.303 2.516 5.832 1.00 97.06 71 PRO A C 1
ATOM 511 O O . PRO A 1 71 ? -9.170 2.058 5.953 1.00 97.06 71 PRO A O 1
ATOM 514 N N . LEU A 1 72 ? -10.521 3.701 5.260 1.00 97.88 72 LEU A N 1
ATOM 515 C CA . LEU A 1 72 ? -9.439 4.498 4.678 1.00 97.88 72 LEU A CA 1
ATOM 516 C C . LEU A 1 72 ? -8.496 5.072 5.738 1.00 97.88 72 LEU A C 1
ATOM 518 O O . LEU A 1 72 ? -7.287 5.098 5.524 1.00 97.88 72 LEU A O 1
ATOM 522 N N . LYS A 1 73 ? -9.034 5.503 6.889 1.00 97.50 73 LYS A N 1
ATOM 523 C CA . LYS A 1 73 ? -8.208 5.984 8.005 1.00 97.50 73 LYS A CA 1
ATOM 524 C C . LYS A 1 73 ? -7.344 4.847 8.544 1.00 97.50 73 LYS A C 1
ATOM 526 O O . LYS A 1 73 ? -6.149 5.034 8.728 1.00 97.50 73 LYS A O 1
ATOM 531 N N . TRP A 1 74 ? -7.948 3.679 8.751 1.00 98.00 74 TRP A N 1
ATOM 532 C CA . TRP A 1 74 ? -7.236 2.498 9.222 1.00 98.00 74 TRP A CA 1
ATOM 533 C C . TRP A 1 74 ? -6.117 2.089 8.255 1.00 98.00 74 TRP A C 1
ATOM 535 O O . TRP A 1 74 ? -4.982 1.895 8.677 1.00 98.00 74 TRP A O 1
ATOM 545 N N . LEU A 1 75 ? -6.406 2.034 6.949 1.00 97.56 75 LEU A N 1
ATOM 546 C CA . LEU A 1 75 ? -5.411 1.673 5.937 1.00 97.56 75 LEU A CA 1
ATOM 547 C C . LEU A 1 75 ? -4.264 2.693 5.861 1.00 97.56 75 LEU A C 1
ATOM 549 O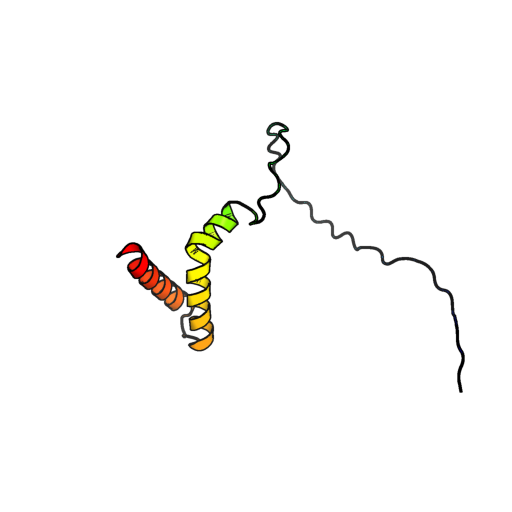 O . LEU A 1 75 ? -3.115 2.300 5.684 1.00 97.56 75 LEU A O 1
ATOM 553 N N . ALA A 1 76 ? -4.555 3.988 6.016 1.00 97.06 76 ALA A N 1
ATOM 554 C CA . ALA A 1 76 ? -3.526 5.023 6.062 1.00 97.06 76 ALA A CA 1
ATOM 555 C C . ALA A 1 76 ? -2.589 4.852 7.269 1.00 97.06 76 ALA A C 1
ATOM 557 O O . ALA A 1 76 ? -1.375 4.950 7.108 1.00 97.06 76 ALA A O 1
ATOM 558 N N . GLU A 1 77 ? -3.128 4.550 8.455 1.00 97.00 77 GLU A N 1
ATOM 559 C CA . GLU A 1 77 ? -2.306 4.276 9.643 1.00 97.00 77 GLU A CA 1
ATOM 560 C C . GLU A 1 77 ? -1.496 2.984 9.493 1.00 97.00 77 GLU A C 1
ATOM 562 O O . GLU A 1 77 ? -0.308 2.982 9.802 1.00 97.00 77 GLU A O 1
ATOM 567 N N . PHE A 1 78 ? -2.087 1.926 8.929 1.00 97.06 78 PHE A N 1
ATOM 568 C CA . PHE A 1 78 ? -1.370 0.689 8.606 1.00 97.06 78 PHE A CA 1
ATOM 569 C C . PHE A 1 78 ? -0.169 0.944 7.683 1.00 97.06 78 PHE A C 1
ATOM 571 O O . PHE A 1 78 ? 0.933 0.468 7.948 1.00 97.06 78 PHE A O 1
ATOM 578 N N . LEU A 1 79 ? -0.365 1.712 6.606 1.00 96.81 79 LEU A N 1
ATOM 579 C CA . LEU A 1 79 ? 0.711 2.055 5.675 1.00 96.81 79 LEU A CA 1
ATOM 580 C C . LEU A 1 79 ? 1.770 2.952 6.328 1.00 96.81 79 LEU A C 1
ATOM 582 O O . LEU A 1 79 ? 2.953 2.791 6.038 1.00 96.81 79 LEU A O 1
ATOM 586 N N . GLY A 1 80 ? 1.366 3.862 7.218 1.00 95.81 80 GLY A N 1
ATOM 587 C CA . GLY A 1 80 ? 2.289 4.685 8.000 1.00 95.81 80 GLY A CA 1
ATOM 588 C C . GLY A 1 80 ? 3.175 3.849 8.924 1.00 95.81 80 GLY A C 1
ATOM 589 O O . GLY A 1 80 ? 4.386 4.056 8.955 1.00 95.81 80 GLY A O 1
ATOM 590 N N . GLU A 1 81 ? 2.599 2.868 9.621 1.00 95.12 81 GLU A N 1
ATOM 591 C CA . GLU A 1 81 ? 3.365 1.946 10.465 1.00 95.12 81 GLU A CA 1
ATOM 592 C C . GLU A 1 81 ? 4.311 1.080 9.624 1.00 95.12 81 GLU A C 1
ATOM 594 O O . GLU A 1 81 ? 5.509 1.050 9.893 1.00 95.12 81 GLU A O 1
ATOM 599 N N . ARG A 1 82 ? 3.817 0.484 8.528 1.00 93.62 82 ARG A N 1
ATOM 600 C CA . ARG A 1 82 ? 4.650 -0.270 7.574 1.00 93.62 82 ARG A CA 1
ATOM 601 C C . ARG A 1 82 ? 5.813 0.559 7.026 1.00 93.62 82 ARG A C 1
ATOM 603 O O . ARG A 1 82 ? 6.924 0.051 6.917 1.00 93.62 82 ARG A O 1
ATOM 610 N N . SER A 1 83 ? 5.582 1.831 6.701 1.00 92.94 83 SER A N 1
ATOM 611 C CA . SER A 1 83 ? 6.637 2.733 6.226 1.00 92.94 83 SER A CA 1
ATOM 612 C C . SER A 1 83 ? 7.731 2.928 7.276 1.00 92.94 83 SER A C 1
ATOM 614 O O . SER A 1 83 ? 8.906 2.935 6.925 1.00 92.94 83 SER A O 1
ATOM 616 N N . ARG A 1 84 ? 7.365 3.054 8.558 1.00 94.12 84 ARG A N 1
ATOM 617 C CA . ARG A 1 84 ? 8.324 3.210 9.664 1.00 94.12 84 ARG A CA 1
ATOM 618 C C . ARG A 1 84 ? 9.139 1.943 9.904 1.00 94.12 84 ARG A C 1
ATOM 620 O O . ARG A 1 84 ? 10.315 2.048 10.221 1.00 94.12 84 ARG A O 1
ATOM 627 N N . GLU A 1 85 ? 8.538 0.767 9.748 1.00 89.81 85 GLU A N 1
ATOM 628 C CA . GLU A 1 85 ? 9.245 -0.514 9.876 1.00 89.81 85 GLU A CA 1
ATOM 629 C C . GLU A 1 85 ? 10.289 -0.715 8.770 1.00 89.81 85 GLU A C 1
ATOM 631 O O . GLU A 1 85 ? 11.365 -1.245 9.028 1.00 89.81 85 GLU A O 1
ATOM 636 N N . ILE A 1 86 ? 9.972 -0.293 7.542 1.00 86.50 86 ILE A N 1
ATOM 637 C CA . ILE A 1 86 ? 10.848 -0.467 6.376 1.00 86.50 86 ILE A CA 1
ATOM 638 C C . ILE A 1 86 ? 11.944 0.604 6.333 1.00 86.50 86 ILE A C 1
ATOM 640 O O . ILE A 1 86 ? 13.088 0.285 6.030 1.00 86.50 86 ILE A O 1
ATOM 644 N N . GLU A 1 87 ? 11.606 1.864 6.618 1.00 79.50 87 GLU A N 1
ATOM 645 C CA . GLU A 1 87 ? 12.555 2.991 6.605 1.00 79.50 87 GLU A CA 1
ATOM 646 C C . GLU A 1 87 ? 13.365 3.096 7.912 1.00 79.50 87 GLU A C 1
ATOM 648 O O . GLU A 1 87 ? 14.404 3.748 7.957 1.00 79.50 87 GLU A O 1
ATOM 653 N N . GLY A 1 88 ? 12.903 2.446 8.985 1.00 60.56 88 GLY A N 1
ATOM 654 C CA . GLY A 1 88 ? 13.565 2.390 10.289 1.00 60.56 88 GLY A CA 1
ATOM 655 C C . GLY A 1 88 ? 14.651 1.316 10.426 1.00 60.56 88 GLY A C 1
ATOM 656 O O . GLY A 1 88 ? 15.096 1.082 11.553 1.00 60.56 88 GLY A O 1
ATOM 657 N N . THR A 1 89 ? 15.064 0.670 9.327 1.00 49.22 89 THR A N 1
ATOM 658 C CA . THR A 1 89 ? 16.204 -0.265 9.270 1.00 49.22 89 THR A CA 1
ATOM 659 C C . THR A 1 89 ? 17.351 0.296 8.443 1.00 49.22 89 THR A C 1
ATOM 661 O O . THR A 1 89 ? 18.500 -0.072 8.775 1.00 49.22 89 THR A O 1
#

Sequence (89 aa):
MVASPAPSQPGGPAPRTSSNPPTTPSAATSLAPPPAPSPHGSPTRVYLNQNVTPHLLEGVKYLAVYEP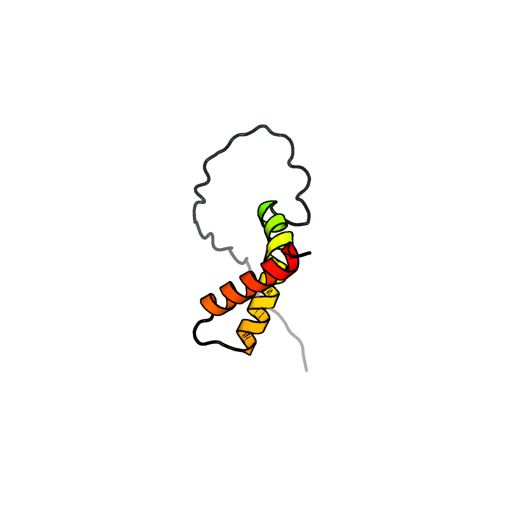EKPLKWLAEFLGERSREIEGT